Protein AF-A0A0N7H0L2-F1 (afdb_monomer_lite)

Secondary structure (DSSP, 8-state):
---PPPPGGGTTSSS--PPPEEEEEEEE-TTS-EEEEEEETTS-EEE--S-TT--GGG-EEEEE--

Sequence (66 aa):
MFIQKPPGWINLGPSWRMEILRGISLGYDKNEVVVCLLEVESGQVYTDSHDRSSDVNTLTNLRKIY

Foldseek 3Di:
DDDDDDDPVVPPDPDDDDFAFDWWKWFAAPVRDIKIWTQGPVRDIDIPDPPPPTDPVRTPPIDIPD

pLDDT: mean 80.91, std 17.79, range [35.06, 97.0]

Structure (mmCIF, N/CA/C/O backbone):
data_AF-A0A0N7H0L2-F1
#
_entry.id   AF-A0A0N7H0L2-F1
#
loop_
_atom_site.group_PDB
_atom_site.id
_atom_site.type_symbol
_atom_site.label_atom_id
_atom_site.label_alt_id
_atom_site.label_comp_id
_atom_site.label_asym_id
_atom_site.label_entity_id
_atom_site.label_seq_id
_atom_site.pdbx_PDB_ins_code
_atom_site.Cartn_x
_atom_site.Cartn_y
_atom_site.Cartn_z
_atom_site.occupancy
_atom_site.B_iso_or_equiv
_atom_site.auth_seq_id
_atom_site.auth_comp_id
_atom_site.auth_asym_id
_atom_site.auth_atom_id
_atom_site.pdbx_PDB_model_num
ATOM 1 N N . MET A 1 1 ? -12.070 -5.682 25.470 1.00 38.47 1 MET A N 1
ATOM 2 C CA . MET A 1 1 ? -10.709 -5.994 24.983 1.00 38.47 1 MET A CA 1
ATOM 3 C C . MET A 1 1 ? -9.890 -4.717 25.094 1.00 38.47 1 MET A C 1
ATOM 5 O O . MET A 1 1 ? -10.183 -3.767 24.383 1.00 38.47 1 MET A O 1
ATOM 9 N N . PHE A 1 2 ? -8.983 -4.629 26.068 1.00 35.06 2 PHE A N 1
ATOM 10 C CA . PHE A 1 2 ? -8.183 -3.424 26.305 1.00 35.06 2 PHE A CA 1
ATOM 11 C C . PHE A 1 2 ? -6.890 -3.526 25.499 1.00 35.06 2 PHE A C 1
ATOM 13 O O . PHE A 1 2 ? -6.030 -4.340 25.822 1.00 35.06 2 PHE A O 1
ATOM 20 N N . ILE A 1 3 ? -6.760 -2.730 24.441 1.00 47.19 3 ILE A N 1
ATOM 21 C CA . ILE A 1 3 ? -5.479 -2.565 23.753 1.00 47.19 3 ILE A CA 1
ATOM 22 C C . ILE A 1 3 ? -4.687 -1.537 24.570 1.00 47.19 3 ILE A C 1
ATOM 24 O O . ILE A 1 3 ? -5.115 -0.391 24.714 1.00 47.19 3 ILE A O 1
ATOM 28 N N . GLN A 1 4 ? -3.573 -1.968 25.166 1.00 46.88 4 GLN A N 1
ATOM 29 C CA . GLN A 1 4 ? -2.610 -1.080 25.822 1.00 46.88 4 GLN A CA 1
ATOM 30 C C . GLN A 1 4 ? -2.156 -0.017 24.812 1.00 46.88 4 GLN A C 1
ATOM 32 O O . GLN A 1 4 ? -1.786 -0.359 23.691 1.00 46.88 4 GLN A O 1
ATOM 37 N N . LYS A 1 5 ? -2.213 1.270 25.176 1.00 46.03 5 LYS A N 1
ATOM 38 C CA . LYS A 1 5 ? -1.775 2.360 24.294 1.00 46.03 5 LYS A CA 1
ATOM 39 C C . LYS A 1 5 ? -0.243 2.337 24.171 1.00 46.03 5 LYS A C 1
ATOM 41 O O . LYS A 1 5 ? 0.420 2.514 25.194 1.00 46.03 5 LYS A O 1
ATOM 46 N N . PRO A 1 6 ? 0.334 2.177 22.967 1.00 52.28 6 PRO A N 1
ATOM 47 C CA . PRO A 1 6 ? 1.744 2.473 22.741 1.00 52.28 6 PRO A CA 1
ATOM 48 C C . PRO A 1 6 ? 1.989 3.972 22.988 1.00 52.28 6 PRO A C 1
ATOM 50 O O . PRO A 1 6 ? 1.070 4.774 22.778 1.00 52.28 6 PRO A O 1
ATOM 53 N N . PRO A 1 7 ? 3.180 4.396 23.440 1.00 52.12 7 PRO A N 1
ATOM 54 C CA . PRO A 1 7 ? 3.358 5.779 23.859 1.00 52.12 7 PRO A CA 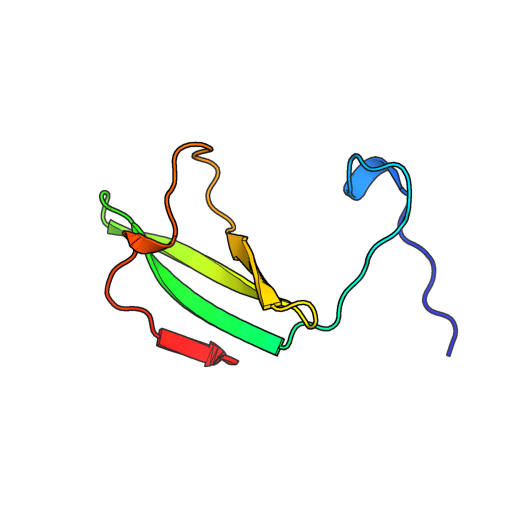1
ATOM 55 C C . PRO A 1 7 ? 3.419 6.733 22.649 1.00 52.12 7 PRO A C 1
ATOM 57 O O . PRO A 1 7 ? 3.817 6.354 21.548 1.00 52.12 7 PRO A O 1
ATOM 60 N N . GLY A 1 8 ? 2.990 7.986 22.846 1.00 49.72 8 GLY A N 1
ATOM 61 C CA . GLY A 1 8 ? 2.756 8.970 21.773 1.00 49.72 8 GLY A CA 1
ATOM 62 C C . GLY A 1 8 ? 3.999 9.422 20.995 1.00 49.72 8 GLY A C 1
ATOM 63 O O . GLY A 1 8 ? 3.874 9.912 19.877 1.00 49.72 8 GLY A O 1
ATOM 64 N N . TRP A 1 9 ? 5.199 9.188 21.532 1.00 55.06 9 TRP A N 1
ATOM 65 C CA . TRP A 1 9 ? 6.481 9.439 20.858 1.00 55.06 9 TRP A CA 1
ATOM 66 C C . TRP A 1 9 ? 6.686 8.645 19.555 1.00 55.06 9 TRP A C 1
ATOM 68 O O . TRP A 1 9 ? 7.508 9.041 18.738 1.00 55.06 9 TRP A O 1
ATOM 78 N N . ILE A 1 10 ? 5.925 7.566 19.329 1.00 61.69 10 ILE A N 1
ATOM 79 C CA . ILE A 1 10 ? 6.050 6.710 18.141 1.00 61.69 10 ILE A CA 1
ATOM 80 C C . ILE A 1 10 ? 5.491 7.418 16.896 1.00 61.69 10 ILE A C 1
ATOM 82 O O . ILE A 1 10 ? 5.966 7.169 15.796 1.00 61.69 10 ILE A O 1
ATOM 86 N N . ASN A 1 11 ? 4.534 8.339 17.063 1.00 56.69 11 ASN A N 1
ATOM 87 C CA . ASN A 1 11 ? 3.785 8.923 15.945 1.00 56.69 11 ASN A CA 1
ATOM 88 C C . ASN A 1 11 ? 4.051 10.419 15.711 1.00 56.69 11 ASN A C 1
ATOM 90 O O . ASN A 1 11 ? 3.382 11.005 14.866 1.00 56.69 11 ASN A O 1
ATOM 94 N N . LEU A 1 12 ? 4.978 11.046 16.457 1.00 55.25 12 LEU A N 1
ATOM 95 C CA . LEU A 1 12 ? 5.379 12.462 16.303 1.00 55.25 12 LEU A CA 1
ATOM 96 C C . LEU A 1 12 ? 4.197 13.444 16.091 1.00 55.25 12 LEU A C 1
ATOM 98 O O . LEU A 1 12 ? 4.307 14.409 15.338 1.00 55.25 12 LEU A O 1
ATOM 102 N N . GLY A 1 13 ? 3.054 13.197 16.739 1.00 59.47 13 GLY A N 1
ATOM 103 C CA . GLY A 1 13 ? 1.803 13.923 16.508 1.00 59.47 13 GLY A CA 1
ATOM 104 C C . GLY A 1 13 ? 1.084 14.311 17.805 1.00 59.47 13 GLY A C 1
ATOM 105 O O . GLY A 1 13 ? 1.383 13.756 18.865 1.00 59.47 13 GLY A O 1
ATOM 106 N N . PRO A 1 14 ? 0.120 15.254 17.746 1.00 60.62 14 PRO A N 1
ATOM 107 C CA . PRO A 1 14 ? -0.578 15.767 18.929 1.00 60.62 14 PRO A CA 1
ATOM 108 C C . PRO A 1 14 ? -1.558 14.758 19.553 1.00 60.62 14 PRO A C 1
ATOM 110 O O . PRO A 1 14 ? -2.031 14.975 20.668 1.00 60.62 14 PRO A O 1
ATOM 113 N N . SER A 1 15 ? -1.889 13.664 18.858 1.00 54.47 15 SER A N 1
ATOM 114 C CA . SER A 1 15 ? -2.820 12.640 19.338 1.00 54.47 15 SER A CA 1
ATOM 115 C C . SER A 1 15 ? -2.565 11.263 18.709 1.00 54.47 15 SER A C 1
ATOM 117 O O . SER A 1 15 ? -1.869 11.122 17.704 1.00 54.47 15 SER A O 1
ATOM 119 N N . TRP A 1 16 ? -3.124 10.220 19.332 1.00 59.38 16 TRP A N 1
ATOM 120 C CA . TRP A 1 16 ? -3.114 8.854 18.804 1.00 59.38 16 TRP A CA 1
ATOM 121 C C . TRP A 1 16 ? -4.069 8.747 17.613 1.00 59.38 16 TRP A C 1
ATOM 123 O O . TRP A 1 16 ? -5.270 8.957 17.779 1.00 59.38 16 TRP A O 1
ATOM 133 N N . ARG A 1 17 ? -3.558 8.369 16.439 1.00 65.31 17 ARG A N 1
ATOM 134 C CA . ARG A 1 17 ? -4.387 7.977 15.296 1.00 65.31 17 ARG A CA 1
ATOM 135 C C . ARG A 1 17 ? -3.936 6.603 14.810 1.00 65.31 17 ARG A C 1
ATOM 137 O O . ARG A 1 17 ? -2.972 6.488 14.067 1.00 65.31 17 ARG A O 1
ATOM 144 N N . MET A 1 18 ? -4.595 5.561 15.307 1.00 74.38 18 MET A N 1
ATOM 145 C CA . MET A 1 18 ? -4.522 4.227 14.712 1.00 74.38 18 MET A CA 1
ATOM 146 C C . MET A 1 18 ? -5.743 4.078 13.828 1.00 74.38 18 MET A C 1
ATOM 148 O O . MET A 1 18 ? -6.870 4.130 14.318 1.00 74.38 18 MET A O 1
ATOM 152 N N . GLU A 1 19 ? -5.509 3.932 12.535 1.00 84.75 19 GLU A N 1
ATOM 153 C CA . GLU A 1 19 ? -6.563 3.669 11.567 1.00 84.75 19 GLU A CA 1
ATOM 154 C C . GLU A 1 19 ? -6.559 2.193 11.190 1.00 84.75 19 GLU A C 1
ATOM 156 O O . GLU A 1 19 ? -5.529 1.516 11.257 1.00 84.75 19 GLU A O 1
ATOM 161 N N . ILE A 1 20 ? -7.726 1.682 10.808 1.00 89.81 20 ILE A N 1
ATOM 162 C CA . ILE A 1 20 ? -7.842 0.308 10.329 1.00 89.81 20 ILE A CA 1
ATOM 163 C C . ILE A 1 20 ? -7.104 0.211 8.992 1.00 89.81 20 ILE A C 1
ATOM 165 O O . ILE A 1 20 ? -7.404 0.959 8.062 1.00 89.81 20 ILE A O 1
ATOM 169 N N . LEU A 1 21 ? -6.161 -0.726 8.891 1.00 92.81 21 LEU A N 1
ATOM 170 C CA . LEU A 1 21 ? -5.488 -1.048 7.636 1.00 92.81 21 LEU A CA 1
ATOM 171 C C . LEU A 1 21 ? -6.483 -1.722 6.680 1.00 92.81 21 LEU A C 1
ATOM 173 O O . LEU A 1 21 ? -7.087 -2.743 7.018 1.00 92.81 21 LEU A O 1
ATOM 177 N N . ARG A 1 22 ? -6.657 -1.139 5.495 1.00 96.06 22 ARG A N 1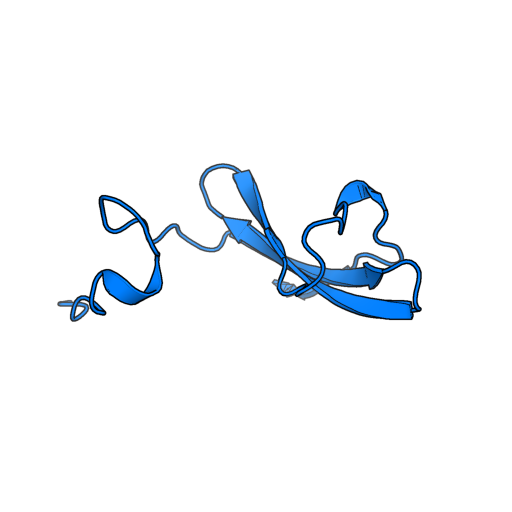
ATOM 178 C CA . ARG A 1 22 ? -7.598 -1.575 4.452 1.00 96.06 22 ARG A CA 1
ATOM 179 C C . ARG A 1 22 ? -6.922 -2.269 3.282 1.00 96.06 22 ARG A C 1
ATOM 181 O O . ARG A 1 22 ? -7.581 -3.031 2.575 1.00 96.06 22 ARG A O 1
ATOM 188 N N . GLY A 1 23 ? -5.638 -2.012 3.081 1.00 95.62 23 GLY A N 1
ATOM 189 C CA . GLY A 1 23 ? -4.896 -2.662 2.024 1.00 95.62 23 GLY A CA 1
ATOM 190 C C . GLY A 1 23 ? -3.397 -2.583 2.225 1.00 95.62 23 GLY A C 1
ATOM 191 O O . GLY A 1 23 ? -2.880 -1.630 2.810 1.00 95.62 23 GLY A O 1
ATOM 192 N N . ILE A 1 24 ? -2.712 -3.593 1.708 1.00 96.25 24 ILE A N 1
ATOM 193 C CA . ILE A 1 24 ? -1.266 -3.593 1.543 1.00 96.25 24 ILE A CA 1
ATOM 194 C C . ILE A 1 24 ? -0.957 -3.930 0.093 1.00 96.25 24 ILE A C 1
ATOM 196 O O . ILE A 1 24 ? -1.449 -4.928 -0.438 1.00 96.25 24 ILE A O 1
ATOM 200 N N . SER A 1 25 ? -0.107 -3.128 -0.538 1.00 97.00 25 SER A N 1
ATOM 201 C CA . SER A 1 25 ? 0.461 -3.440 -1.850 1.00 97.00 25 SER A CA 1
ATOM 202 C C . SER A 1 25 ? 1.981 -3.389 -1.812 1.00 97.00 25 SER A C 1
ATOM 204 O O . SER A 1 25 ? 2.558 -2.625 -1.048 1.00 97.00 25 SER A O 1
ATOM 206 N N . LEU A 1 26 ? 2.627 -4.193 -2.649 1.00 96.50 26 LEU A N 1
ATOM 207 C CA . LEU A 1 26 ? 4.065 -4.130 -2.895 1.00 96.50 26 LEU A CA 1
ATOM 208 C C . LEU A 1 26 ? 4.301 -3.590 -4.298 1.00 96.50 26 LEU A C 1
ATOM 210 O O . LEU A 1 26 ? 3.583 -3.975 -5.219 1.00 96.50 26 LEU A O 1
ATOM 214 N N . GLY A 1 27 ? 5.305 -2.742 -4.461 1.00 95.62 27 GLY A N 1
ATOM 215 C CA . GLY A 1 27 ? 5.774 -2.271 -5.759 1.00 95.62 27 GLY A CA 1
ATOM 216 C C . GLY A 1 27 ? 7.269 -2.009 -5.735 1.00 95.62 27 GLY A C 1
ATOM 217 O O . GLY A 1 27 ? 7.944 -2.327 -4.756 1.00 95.62 27 GLY A O 1
ATOM 218 N N . TYR A 1 28 ? 7.764 -1.416 -6.812 1.00 95.12 28 TYR A N 1
ATOM 219 C CA . TYR A 1 28 ? 9.172 -1.072 -6.972 1.00 95.12 28 TYR A CA 1
ATOM 220 C C . TYR A 1 28 ? 9.321 0.420 -7.246 1.00 95.12 28 TYR A C 1
ATOM 222 O O . TYR A 1 28 ? 8.545 0.986 -8.022 1.00 95.12 28 TYR A O 1
ATOM 230 N N . ASP A 1 29 ? 10.302 1.051 -6.603 1.00 92.06 29 ASP A N 1
ATOM 231 C CA . ASP A 1 29 ? 10.687 2.431 -6.891 1.00 92.06 29 ASP A CA 1
ATOM 232 C C . ASP A 1 29 ? 11.554 2.535 -8.159 1.00 92.06 29 ASP A C 1
ATOM 234 O O . ASP A 1 29 ? 11.876 1.546 -8.817 1.00 92.06 29 ASP A O 1
ATOM 238 N N . LYS A 1 30 ? 11.970 3.760 -8.497 1.00 90.69 30 LYS A N 1
ATOM 239 C CA . LYS A 1 30 ? 12.856 4.041 -9.642 1.00 90.69 30 LYS A CA 1
ATOM 240 C C . LYS A 1 30 ? 14.233 3.363 -9.565 1.00 90.69 30 LYS A C 1
ATOM 242 O O . LYS A 1 30 ? 14.952 3.354 -10.558 1.00 90.69 30 LYS A O 1
ATOM 247 N N . ASN A 1 31 ? 14.627 2.884 -8.387 1.00 91.00 31 ASN A N 1
ATOM 248 C CA . ASN A 1 31 ? 15.890 2.198 -8.142 1.00 91.00 31 ASN A CA 1
ATOM 249 C C . ASN A 1 31 ? 15.697 0.674 -8.064 1.00 91.00 31 ASN A C 1
ATOM 251 O O . ASN A 1 31 ? 16.616 -0.023 -7.634 1.00 91.00 31 ASN A O 1
ATOM 255 N N . GLU A 1 32 ? 14.522 0.163 -8.455 1.00 91.94 32 GLU A N 1
ATOM 256 C CA . GLU A 1 32 ? 14.138 -1.250 -8.353 1.00 91.94 32 GLU A CA 1
ATOM 257 C C . GLU A 1 32 ? 14.160 -1.782 -6.906 1.00 91.94 32 GLU A C 1
ATOM 259 O O . GLU A 1 32 ? 14.305 -2.982 -6.658 1.00 91.94 32 GLU A O 1
ATOM 264 N N . VAL A 1 33 ? 14.000 -0.890 -5.923 1.00 91.88 33 VAL A N 1
ATOM 265 C CA . VAL A 1 33 ? 13.870 -1.247 -4.510 1.00 91.88 33 VAL A CA 1
ATOM 266 C C . VAL A 1 33 ? 12.403 -1.509 -4.201 1.00 91.88 33 VAL A C 1
ATOM 268 O O . VAL A 1 33 ? 11.520 -0.750 -4.599 1.00 91.88 33 VAL A O 1
ATOM 271 N N . VAL A 1 34 ? 12.138 -2.596 -3.475 1.00 93.62 34 VAL A N 1
ATOM 272 C CA . VAL A 1 34 ? 10.783 -2.949 -3.042 1.00 93.62 34 VAL A CA 1
ATOM 273 C C . VAL A 1 34 ? 10.271 -1.908 -2.050 1.00 93.62 34 VAL A C 1
ATOM 275 O O . VAL A 1 34 ? 10.942 -1.610 -1.064 1.00 93.62 34 VAL A O 1
ATOM 278 N N . VAL A 1 35 ? 9.061 -1.409 -2.295 1.00 93.75 35 VAL A N 1
ATOM 279 C CA . VAL A 1 35 ? 8.342 -0.473 -1.426 1.00 93.75 35 VAL A CA 1
ATOM 280 C C . VAL A 1 35 ? 6.983 -1.061 -1.064 1.00 93.75 35 VAL A C 1
ATOM 282 O O . VAL A 1 35 ? 6.263 -1.593 -1.91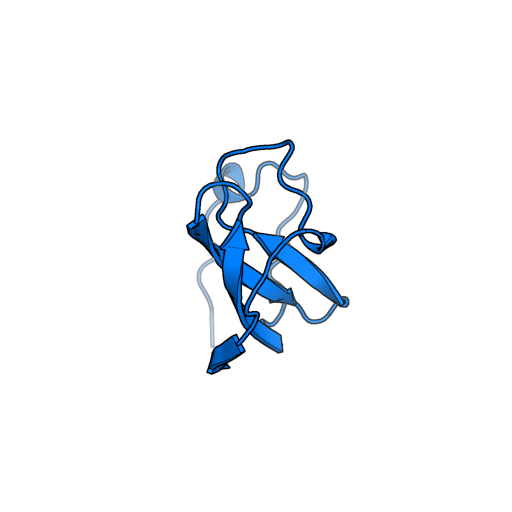5 1.00 93.75 35 VAL A O 1
ATOM 285 N N . CYS A 1 36 ? 6.624 -0.951 0.209 1.00 95.00 36 CYS A N 1
ATOM 286 C CA . CYS A 1 36 ? 5.326 -1.318 0.748 1.00 95.00 36 CYS A CA 1
ATOM 287 C C . CYS A 1 36 ? 4.402 -0.097 0.786 1.00 95.00 36 CYS A C 1
ATOM 289 O O . CYS A 1 36 ? 4.772 0.953 1.307 1.00 95.00 36 CYS A O 1
ATOM 291 N N . LEU A 1 37 ? 3.181 -0.248 0.274 1.00 94.62 37 LEU A N 1
ATOM 292 C CA . LEU A 1 37 ? 2.103 0.729 0.386 1.00 94.62 37 LEU A CA 1
ATOM 293 C C . LEU A 1 37 ? 1.053 0.253 1.379 1.00 94.62 37 LEU A C 1
ATOM 295 O O . LEU A 1 37 ? 0.522 -0.849 1.244 1.00 94.62 37 LEU A O 1
ATOM 299 N N . LEU A 1 38 ? 0.719 1.118 2.331 1.00 94.06 38 LEU A N 1
ATOM 300 C CA . LEU A 1 38 ? -0.251 0.874 3.392 1.00 94.06 38 LEU A CA 1
ATOM 301 C C . LEU A 1 38 ? -1.443 1.815 3.205 1.00 94.06 38 LEU A C 1
ATOM 303 O O . LEU A 1 38 ? -1.318 3.019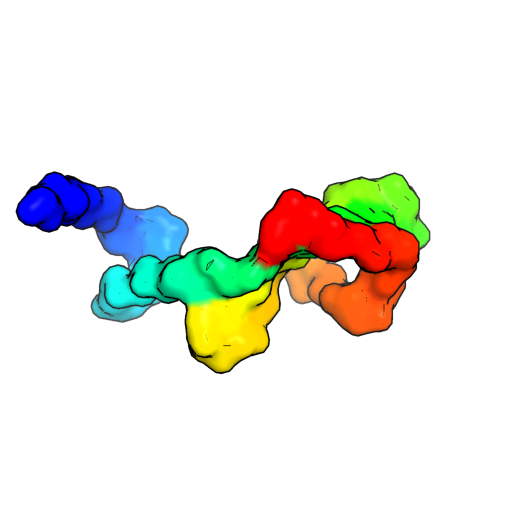 3.426 1.00 94.06 38 LEU A O 1
ATOM 307 N N . GLU A 1 39 ? -2.592 1.272 2.811 1.00 94.25 39 GLU A N 1
ATOM 308 C CA . GLU A 1 39 ? -3.848 2.017 2.690 1.00 94.25 39 GLU A CA 1
ATOM 309 C C . GLU A 1 39 ? -4.661 1.859 3.977 1.00 94.25 39 GLU A C 1
ATOM 311 O O . GLU A 1 39 ? -4.931 0.737 4.418 1.00 94.25 39 GLU A O 1
ATOM 316 N N . VAL A 1 40 ? -5.066 2.972 4.585 1.00 93.06 40 VAL A N 1
ATOM 317 C CA . VAL A 1 40 ? -5.873 2.980 5.814 1.00 93.06 40 VAL A CA 1
ATOM 318 C C . VAL A 1 40 ? -7.316 3.409 5.550 1.00 93.06 40 VAL A C 1
ATOM 320 O O . VAL A 1 40 ? -7.657 3.872 4.470 1.00 93.06 40 VAL A O 1
ATOM 323 N N . GLU A 1 41 ? -8.187 3.254 6.544 1.00 93.00 41 GLU A N 1
ATOM 324 C CA . GLU A 1 41 ? -9.625 3.530 6.441 1.00 93.00 41 GLU A CA 1
ATOM 325 C C . GLU A 1 41 ? -9.988 4.938 5.949 1.00 93.00 41 GLU A C 1
ATOM 327 O O . GLU A 1 41 ? -10.978 5.075 5.233 1.00 93.00 41 GLU A O 1
ATOM 332 N N . SER A 1 42 ? -9.200 5.972 6.258 1.00 90.31 42 SER A N 1
ATOM 333 C CA . SER A 1 42 ? -9.423 7.312 5.690 1.00 90.31 42 SER A CA 1
ATOM 334 C C . SER A 1 42 ? -9.056 7.452 4.208 1.00 90.31 42 SER A C 1
ATOM 336 O O . SER A 1 42 ? -9.216 8.536 3.650 1.00 90.31 42 SER A O 1
ATOM 338 N N . GLY A 1 43 ? -8.538 6.397 3.574 1.00 91.12 43 GLY A N 1
ATOM 339 C CA . GLY A 1 43 ? -7.999 6.424 2.213 1.00 91.12 43 GLY A CA 1
ATOM 340 C C . GLY A 1 43 ? -6.597 7.032 2.123 1.00 91.12 43 GLY A C 1
ATOM 341 O O . GLY A 1 43 ? -6.066 7.197 1.028 1.00 91.12 43 GLY A O 1
ATOM 342 N N . GLN A 1 44 ? -5.978 7.384 3.256 1.00 89.75 44 GLN A N 1
ATOM 343 C CA . GLN A 1 44 ? -4.578 7.797 3.275 1.00 89.75 44 GLN A CA 1
ATOM 344 C C . GLN A 1 44 ? -3.671 6.611 2.932 1.00 89.75 44 GLN A C 1
ATOM 346 O O . GLN A 1 44 ? -3.925 5.476 3.344 1.00 89.75 44 GLN A O 1
ATOM 351 N N . VAL A 1 45 ? -2.599 6.898 2.196 1.00 90.19 45 VAL A N 1
ATOM 352 C CA . VAL A 1 45 ? -1.599 5.911 1.789 1.00 90.19 45 VAL A CA 1
ATOM 353 C C . VAL A 1 45 ? -0.252 6.291 2.383 1.00 90.19 45 VAL A C 1
ATOM 355 O O . VAL A 1 45 ? 0.189 7.434 2.269 1.00 90.19 45 VAL A O 1
ATOM 358 N N . TYR A 1 46 ? 0.395 5.317 3.008 1.00 89.06 46 TYR A N 1
ATOM 359 C CA . TYR A 1 46 ? 1.719 5.449 3.603 1.00 89.06 46 TYR A CA 1
ATOM 360 C C . TYR A 1 46 ? 2.702 4.510 2.913 1.00 89.06 46 TYR A C 1
ATOM 362 O O . TYR A 1 46 ? 2.298 3.489 2.356 1.00 89.06 46 TYR A O 1
ATOM 370 N N . THR A 1 47 ? 3.989 4.846 2.975 1.00 9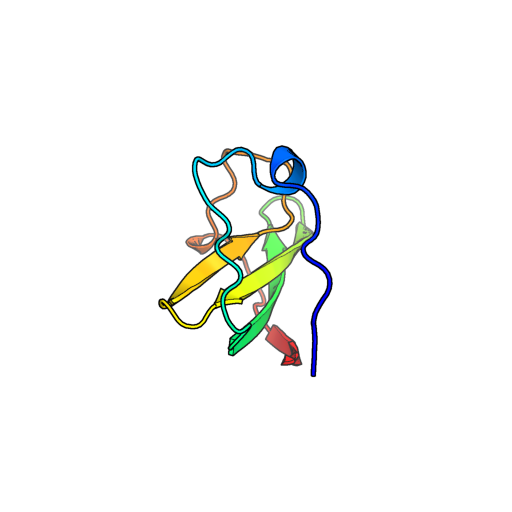1.38 47 THR A N 1
ATOM 371 C CA . THR A 1 47 ? 5.069 4.014 2.429 1.00 91.38 47 THR A CA 1
ATOM 372 C C . THR A 1 47 ? 6.118 3.737 3.491 1.00 91.38 47 THR A C 1
ATOM 374 O O . THR A 1 47 ? 6.316 4.572 4.376 1.00 91.38 47 THR A O 1
ATOM 377 N N . ASP A 1 48 ? 6.826 2.620 3.373 1.00 89.81 48 ASP A N 1
ATOM 378 C CA . ASP A 1 48 ? 8.008 2.307 4.183 1.00 89.81 48 ASP A CA 1
ATOM 379 C C . ASP A 1 48 ? 9.320 2.882 3.613 1.00 89.81 48 ASP A C 1
ATOM 381 O O . ASP A 1 48 ? 10.385 2.679 4.197 1.00 89.81 48 ASP A O 1
ATOM 385 N N . SER A 1 49 ? 9.260 3.636 2.509 1.00 86.88 49 SER A N 1
ATOM 386 C CA . SER A 1 49 ? 10.438 4.276 1.925 1.00 86.88 49 SER A CA 1
ATOM 387 C C . SER A 1 49 ? 11.030 5.332 2.861 1.00 86.88 49 SER A C 1
ATOM 389 O O . SER A 1 49 ? 10.337 6.205 3.389 1.00 86.88 49 SER A O 1
ATOM 391 N N . HIS A 1 50 ? 12.352 5.286 3.034 1.00 80.19 50 HIS A N 1
ATOM 392 C CA . HIS A 1 50 ? 13.106 6.311 3.757 1.00 80.19 50 HIS A CA 1
ATOM 393 C C . HIS A 1 50 ? 13.383 7.565 2.914 1.00 80.19 50 HIS A C 1
ATOM 395 O O . HIS A 1 50 ? 13.790 8.594 3.464 1.00 80.19 50 HIS A O 1
ATOM 401 N N . ASP A 1 51 ? 13.158 7.507 1.598 1.00 80.69 51 ASP A N 1
ATOM 402 C CA . ASP A 1 51 ? 13.280 8.6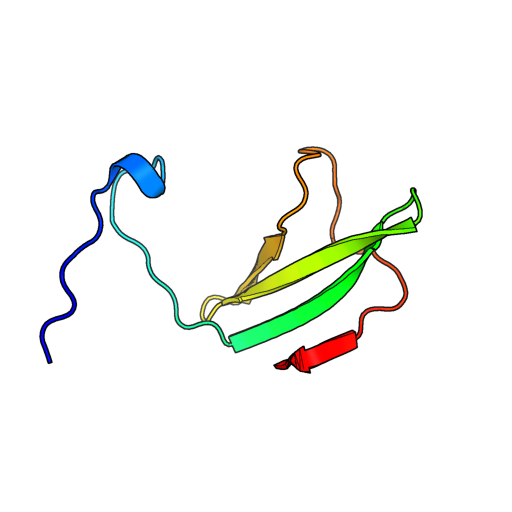66 0.721 1.00 80.69 51 ASP A CA 1
ATOM 403 C C . ASP A 1 51 ? 12.027 9.545 0.836 1.00 80.69 51 ASP A C 1
ATOM 405 O O . ASP A 1 51 ? 10.951 9.209 0.347 1.00 80.69 51 ASP A O 1
ATOM 409 N N . ARG A 1 52 ? 12.169 10.722 1.458 1.00 76.56 52 ARG A N 1
ATOM 410 C CA . ARG A 1 52 ? 11.074 11.700 1.596 1.00 76.56 52 ARG A CA 1
ATOM 411 C C . ARG A 1 52 ? 10.599 12.288 0.266 1.00 76.56 52 ARG A C 1
ATOM 413 O O . ARG A 1 52 ? 9.550 12.921 0.242 1.00 76.56 52 ARG A O 1
ATOM 420 N N . SER A 1 53 ? 11.372 12.121 -0.805 1.00 80.25 53 SER A N 1
ATOM 421 C CA . SER A 1 53 ? 10.988 12.509 -2.163 1.00 80.25 53 SER A CA 1
ATOM 422 C C . SER A 1 53 ? 10.303 11.383 -2.943 1.00 80.25 53 SER A C 1
ATOM 424 O O . SER A 1 53 ? 9.934 11.586 -4.099 1.00 80.25 53 SER A O 1
ATOM 426 N N . SER A 1 54 ? 10.118 10.212 -2.322 1.00 76.88 54 SER A N 1
ATOM 427 C CA . SER A 1 54 ? 9.434 9.070 -2.923 1.00 76.88 54 SER A CA 1
ATOM 428 C C . SER A 1 54 ? 7.977 9.419 -3.224 1.00 76.88 54 SER A C 1
ATOM 430 O O . SER A 1 54 ? 7.178 9.644 -2.316 1.00 76.88 54 SER A O 1
ATOM 432 N N . ASP A 1 55 ? 7.626 9.442 -4.509 1.00 83.81 55 ASP A N 1
ATOM 433 C CA . ASP A 1 55 ? 6.251 9.614 -4.969 1.00 83.81 55 ASP A CA 1
ATOM 434 C C . ASP A 1 55 ? 5.628 8.243 -5.239 1.00 83.81 55 ASP A C 1
ATOM 436 O O . ASP A 1 55 ? 6.053 7.512 -6.137 1.00 83.81 55 ASP A O 1
ATOM 440 N N . VAL A 1 56 ? 4.587 7.909 -4.474 1.00 85.19 56 VAL A N 1
ATOM 441 C CA . VAL A 1 56 ? 3.817 6.662 -4.599 1.00 85.19 56 VAL A CA 1
ATOM 442 C C . VAL A 1 56 ? 3.312 6.436 -6.023 1.00 85.19 56 VAL A C 1
ATOM 444 O O . VAL A 1 56 ? 3.250 5.296 -6.477 1.00 85.19 56 VAL A O 1
ATOM 447 N N . ASN A 1 57 ? 2.995 7.509 -6.752 1.00 87.94 57 ASN A N 1
ATOM 448 C CA . ASN A 1 57 ? 2.476 7.419 -8.116 1.00 87.94 57 ASN A CA 1
ATOM 449 C C . ASN A 1 57 ? 3.523 6.939 -9.133 1.00 87.94 57 ASN A C 1
ATOM 451 O O . ASN A 1 57 ? 3.165 6.577 -10.251 1.00 87.94 57 ASN A O 1
ATOM 455 N N . THR A 1 58 ? 4.805 6.935 -8.761 1.00 90.62 58 THR A N 1
ATOM 456 C CA . THR A 1 58 ? 5.902 6.458 -9.618 1.00 90.62 58 THR A CA 1
ATOM 457 C C . THR A 1 58 ? 6.211 4.975 -9.429 1.00 90.62 58 THR A C 1
ATOM 459 O O . THR A 1 58 ? 7.014 4.425 -10.183 1.00 90.62 58 THR A O 1
ATOM 462 N N . LEU A 1 59 ? 5.582 4.318 -8.448 1.00 92.50 59 LEU A N 1
ATOM 463 C CA . LEU A 1 59 ? 5.818 2.907 -8.173 1.00 92.50 59 LEU A CA 1
ATOM 464 C C . LEU A 1 59 ? 5.301 2.028 -9.309 1.00 92.50 59 LEU A C 1
ATOM 466 O O . LEU A 1 59 ? 4.190 2.196 -9.815 1.00 92.50 59 LEU A O 1
ATOM 470 N N . THR A 1 60 ? 6.108 1.039 -9.671 1.00 95.50 60 THR A N 1
ATOM 471 C CA . THR A 1 60 ? 5.794 0.087 -10.736 1.00 95.50 60 THR A CA 1
ATOM 472 C C . THR A 1 60 ? 5.475 -1.293 -10.168 1.00 95.50 60 THR A C 1
ATOM 474 O O . THR A 1 60 ? 5.773 -1.599 -9.011 1.00 95.50 60 THR A O 1
ATOM 477 N N . ASN A 1 61 ? 4.832 -2.132 -10.989 1.00 95.62 61 ASN A N 1
ATOM 478 C CA . ASN A 1 61 ? 4.478 -3.519 -10.660 1.00 95.62 61 ASN A CA 1
ATOM 479 C C . ASN A 1 61 ? 3.718 -3.673 -9.332 1.00 95.62 61 ASN A C 1
ATOM 481 O O . ASN A 1 61 ? 3.936 -4.628 -8.586 1.00 95.62 61 ASN A O 1
ATOM 485 N N . LEU A 1 62 ? 2.810 -2.732 -9.052 1.00 95.69 62 LEU A N 1
ATOM 486 C CA . LEU A 1 62 ? 2.007 -2.751 -7.838 1.00 95.69 62 LEU A CA 1
ATOM 487 C C . LEU A 1 62 ? 1.145 -4.013 -7.768 1.00 95.69 62 LEU A C 1
ATOM 489 O O . LEU A 1 62 ? 0.322 -4.288 -8.643 1.00 95.69 62 LEU A O 1
ATOM 493 N N . ARG A 1 63 ? 1.310 -4.762 -6.681 1.00 96.94 63 ARG A N 1
ATOM 494 C CA . ARG A 1 63 ? 0.553 -5.973 -6.382 1.00 96.94 63 ARG A CA 1
ATOM 495 C C . ARG A 1 63 ? -0.041 -5.881 -4.987 1.00 96.94 63 ARG A C 1
ATOM 497 O O . ARG A 1 63 ? 0.695 -5.833 -4.004 1.00 96.94 63 ARG A O 1
ATOM 504 N N . LYS A 1 64 ? -1.369 -5.959 -4.901 1.00 95.88 64 LYS A N 1
ATOM 505 C CA . LYS A 1 64 ? -2.084 -6.066 -3.626 1.00 95.88 64 LYS A CA 1
ATOM 506 C C . LYS A 1 64 ? -1.844 -7.437 -2.986 1.00 95.88 64 LYS A C 1
ATOM 508 O O . LYS A 1 64 ? -1.957 -8.464 -3.659 1.00 95.88 64 LYS A O 1
ATOM 513 N N . ILE A 1 65 ? -1.494 -7.442 -1.703 1.00 96.75 65 ILE A N 1
ATOM 514 C CA . ILE A 1 65 ? -1.224 -8.652 -0.908 1.00 96.75 65 ILE A CA 1
ATOM 515 C C . ILE A 1 65 ? -2.170 -8.813 0.290 1.00 96.75 65 ILE A C 1
ATOM 517 O O . ILE A 1 65 ? -2.227 -9.895 0.869 1.00 96.75 65 ILE A O 1
ATOM 521 N N . TYR A 1 66 ? -2.918 -7.764 0.631 1.00 91.81 66 TYR A N 1
ATOM 522 C CA . TYR A 1 66 ? -3.996 -7.737 1.619 1.00 91.81 66 TYR A CA 1
ATOM 523 C C . TYR A 1 66 ? -4.972 -6.630 1.227 1.00 91.81 66 TYR A C 1
ATOM 525 O O . TYR A 1 66 ? -4.473 -5.554 0.826 1.00 91.81 66 TYR A O 1
#

Radius of gyration: 14.02 Å; chains: 1; bounding box: 27×24×37 Å

Organism: Pseudomonas fluorescens (NCBI:txid294)